Protein AF-A0A4Y8WPA9-F1 (afdb_monomer_lite)

Sequence (124 aa):
MTIAERREQRLRELQKQHSFSDEFLRKLRVDEDEKIENSNPSSELTASDKIAYDKLERFRQQYLKGQRIQERKAVYISENTRNRLGLVVRRLGEYETTLSSYIEQILLKHLERYERDIDEWRKL

Organism: NCBI:txid28114

Radius of gyration: 19.43 Å; chains: 1; bounding box: 47×37×54 Å

InterPro domains:
  IPR021823 Protein of unknown function DUF3408 [PF11888] (21-120)

Structure (mmCIF, N/CA/C/O backbone):
data_AF-A0A4Y8WPA9-F1
#
_entry.id   AF-A0A4Y8WPA9-F1
#
loop_
_atom_site.group_PDB
_atom_site.id
_atom_site.type_symbol
_atom_site.label_atom_id
_atom_site.label_alt_id
_atom_site.label_comp_id
_atom_site.label_asym_id
_atom_site.label_entity_id
_atom_site.label_seq_id
_atom_site.pdbx_PDB_ins_code
_atom_site.Cartn_x
_atom_site.Cartn_y
_atom_site.Cartn_z
_atom_site.occupancy
_atom_site.B_iso_or_equiv
_atom_site.auth_seq_id
_atom_site.auth_comp_id
_atom_site.auth_asym_id
_atom_site.auth_atom_id
_atom_site.pdbx_PDB_model_num
ATOM 1 N N . MET A 1 1 ? 22.049 13.713 -24.017 1.00 57.16 1 MET A N 1
ATOM 2 C CA . MET A 1 1 ? 22.038 13.591 -22.547 1.00 57.16 1 MET A CA 1
ATOM 3 C C . MET A 1 1 ? 23.317 12.901 -22.109 1.00 57.16 1 MET A C 1
ATOM 5 O O . MET A 1 1 ? 23.546 11.759 -22.502 1.00 57.16 1 MET A O 1
ATOM 9 N N . THR A 1 2 ? 24.183 13.618 -21.402 1.00 81.81 2 THR A N 1
ATOM 10 C CA . THR A 1 2 ? 25.522 13.158 -21.005 1.00 81.81 2 THR A CA 1
ATOM 11 C C . THR A 1 2 ? 25.469 12.266 -19.757 1.00 81.81 2 THR A C 1
ATOM 13 O O . THR A 1 2 ? 24.483 12.234 -19.018 1.00 81.81 2 THR A O 1
ATOM 16 N N . ILE A 1 3 ? 26.536 11.499 -19.510 1.00 75.44 3 ILE A N 1
ATOM 17 C CA . ILE A 1 3 ? 26.644 10.610 -18.336 1.00 75.44 3 ILE A CA 1
ATOM 18 C C . ILE A 1 3 ? 26.572 11.415 -17.022 1.00 75.44 3 ILE A C 1
ATOM 20 O O . ILE A 1 3 ? 25.995 10.943 -16.041 1.00 75.44 3 ILE A O 1
ATOM 24 N N . ALA A 1 4 ? 27.096 12.645 -17.017 1.00 77.81 4 ALA A N 1
ATOM 25 C CA . ALA A 1 4 ? 27.034 13.556 -15.876 1.00 77.81 4 ALA A CA 1
ATOM 26 C C . ALA A 1 4 ? 25.592 13.997 -15.561 1.00 77.81 4 ALA A C 1
ATOM 28 O O . ALA A 1 4 ? 25.157 13.889 -14.416 1.00 77.81 4 ALA A O 1
ATOM 29 N N . GLU A 1 5 ? 24.814 14.375 -16.581 1.00 82.62 5 GLU A N 1
ATOM 30 C CA . GLU A 1 5 ? 23.401 14.763 -16.431 1.00 82.62 5 GLU A CA 1
ATOM 31 C C . GLU A 1 5 ? 22.541 13.622 -15.857 1.00 82.62 5 GLU A C 1
ATOM 33 O O . GLU A 1 5 ? 21.713 13.844 -14.972 1.00 82.62 5 GLU A O 1
ATOM 38 N N . ARG A 1 6 ? 22.782 12.375 -16.295 1.00 81.44 6 ARG A N 1
ATOM 39 C CA . ARG A 1 6 ? 22.115 11.174 -15.748 1.00 81.44 6 ARG A CA 1
ATOM 40 C C . ARG A 1 6 ? 22.424 10.952 -14.266 1.00 81.44 6 ARG A C 1
ATOM 42 O O . ARG A 1 6 ? 21.546 10.546 -13.505 1.00 81.44 6 ARG A O 1
ATOM 49 N N . ARG A 1 7 ? 23.670 11.200 -13.849 1.00 77.62 7 ARG A N 1
ATOM 50 C CA . ARG A 1 7 ? 24.106 11.036 -12.454 1.00 77.62 7 ARG A CA 1
ATOM 51 C C . ARG A 1 7 ? 23.474 12.088 -11.544 1.00 77.62 7 ARG A C 1
ATOM 53 O O . ARG A 1 7 ? 23.020 11.739 -10.457 1.00 77.62 7 ARG A O 1
ATOM 60 N N . GLU A 1 8 ? 23.398 13.341 -11.988 1.00 83.38 8 GLU A N 1
ATOM 61 C CA . GLU A 1 8 ? 22.756 14.412 -11.219 1.00 83.38 8 GLU A CA 1
ATOM 62 C C . GLU A 1 8 ? 21.243 14.223 -11.080 1.00 83.38 8 GLU A C 1
ATOM 64 O O . GLU A 1 8 ? 20.710 14.403 -9.984 1.00 83.38 8 GLU A O 1
ATOM 69 N N . GLN A 1 9 ? 20.546 13.814 -12.146 1.00 80.31 9 GLN A N 1
ATOM 70 C CA . GLN A 1 9 ? 19.113 13.505 -12.065 1.00 80.31 9 GLN A CA 1
ATOM 71 C C . GLN A 1 9 ? 18.829 12.417 -11.027 1.00 80.31 9 GLN A C 1
ATOM 73 O O . GLN A 1 9 ? 17.965 12.601 -10.170 1.00 80.31 9 GLN A O 1
ATOM 78 N N . ARG A 1 10 ? 19.618 11.337 -11.033 1.00 80.88 10 ARG A N 1
ATOM 79 C CA . ARG A 1 10 ? 19.468 10.239 -10.071 1.00 80.88 10 ARG A CA 1
ATOM 80 C C . ARG A 1 10 ? 19.690 10.691 -8.625 1.00 80.88 10 ARG A C 1
ATOM 82 O O . ARG A 1 10 ? 18.964 10.262 -7.733 1.00 80.88 10 ARG A O 1
ATOM 89 N N . LEU A 1 11 ? 20.664 11.570 -8.379 1.00 78.00 11 LEU A N 1
ATOM 90 C CA . LEU A 1 11 ? 20.905 12.130 -7.044 1.00 78.00 11 LEU A CA 1
ATOM 91 C C . LEU A 1 11 ? 19.739 13.008 -6.578 1.00 78.00 11 LEU A C 1
ATOM 93 O O . LEU A 1 11 ? 19.292 12.869 -5.441 1.00 78.00 11 LEU A O 1
ATOM 97 N N . ARG A 1 12 ? 19.194 13.854 -7.461 1.00 79.69 12 ARG A N 1
ATOM 98 C CA . ARG A 1 12 ? 18.018 14.683 -7.151 1.00 79.69 12 ARG A CA 1
ATOM 99 C C . ARG A 1 12 ? 16.782 13.836 -6.854 1.00 79.69 12 ARG A C 1
ATOM 101 O O . ARG A 1 12 ? 16.031 14.168 -5.942 1.00 79.69 12 ARG A O 1
ATOM 108 N N . GLU A 1 13 ? 16.566 12.748 -7.587 1.00 77.69 13 GLU A N 1
ATOM 109 C CA . GLU A 1 13 ? 15.465 11.813 -7.326 1.00 77.69 13 GLU A CA 1
ATOM 110 C C . GLU A 1 13 ? 15.605 11.117 -5.972 1.00 77.69 13 GLU A C 1
ATOM 112 O O . GLU A 1 13 ? 14.643 11.087 -5.205 1.00 77.69 13 GLU A O 1
ATOM 117 N N . LEU A 1 14 ? 16.802 10.630 -5.633 1.00 72.81 14 LEU A N 1
ATOM 118 C CA . LEU A 1 14 ? 17.069 10.026 -4.325 1.00 72.81 14 LEU A CA 1
ATOM 119 C C . LEU A 1 14 ? 16.863 11.030 -3.184 1.00 72.81 14 LEU A C 1
ATOM 121 O O . LEU A 1 14 ? 16.248 10.699 -2.171 1.00 72.81 14 LEU A O 1
ATOM 125 N N . GLN A 1 15 ? 17.315 12.272 -3.365 1.00 70.69 15 GLN A N 1
ATOM 126 C CA . GLN A 1 15 ? 17.158 13.333 -2.372 1.00 70.69 15 GLN A CA 1
ATOM 127 C C . GLN A 1 15 ? 15.686 13.739 -2.201 1.00 70.69 15 GLN A C 1
ATOM 129 O O . GLN A 1 15 ? 15.226 13.922 -1.076 1.00 70.69 15 GLN A O 1
ATOM 134 N N . LYS A 1 16 ? 14.910 13.788 -3.294 1.00 72.31 16 LYS A N 1
ATOM 135 C CA . LYS A 1 16 ? 13.450 13.980 -3.247 1.00 72.31 16 LYS A CA 1
ATOM 136 C C . LYS A 1 16 ? 12.741 12.824 -2.545 1.00 72.31 16 LYS A C 1
ATOM 138 O O . LYS A 1 16 ? 11.848 13.070 -1.742 1.00 72.31 16 LYS A O 1
ATOM 143 N N . GLN A 1 17 ? 13.134 11.577 -2.805 1.00 64.12 17 GLN A N 1
ATOM 144 C CA . GLN A 1 17 ? 12.556 10.407 -2.136 1.00 64.12 17 GLN A CA 1
ATOM 145 C C . GLN A 1 17 ? 12.853 10.381 -0.631 1.00 64.12 17 GLN A C 1
ATOM 147 O O . GLN A 1 17 ? 11.982 9.987 0.148 1.00 64.12 17 GLN A O 1
ATOM 152 N N . HIS A 1 18 ? 14.052 10.807 -0.224 1.00 60.97 18 HIS A N 1
ATOM 153 C CA . HIS A 1 18 ? 14.407 10.978 1.186 1.00 60.97 18 HIS A CA 1
ATOM 154 C C . HIS A 1 18 ? 13.611 12.116 1.835 1.00 60.97 18 HIS A C 1
ATOM 156 O O . HIS A 1 18 ? 12.957 11.890 2.847 1.00 60.97 18 HIS A O 1
ATOM 162 N N . SER A 1 19 ? 13.567 13.296 1.206 1.00 62.03 19 SER A N 1
ATOM 163 C CA . SER A 1 19 ? 12.815 14.451 1.716 1.00 62.03 19 SER A CA 1
ATOM 164 C C . SER A 1 19 ? 11.315 14.176 1.833 1.00 62.03 19 SER A C 1
ATOM 166 O O . SER A 1 19 ? 10.696 14.592 2.807 1.00 62.03 19 SER A O 1
ATOM 168 N N . PHE A 1 20 ? 10.724 13.468 0.865 1.00 61.53 20 PHE A N 1
ATOM 169 C CA . PHE A 1 20 ? 9.317 13.072 0.924 1.00 61.53 20 PHE A CA 1
ATOM 170 C C . PHE A 1 20 ? 9.056 12.125 2.094 1.00 61.53 20 PHE A C 1
ATOM 172 O O . PHE A 1 20 ? 8.025 12.225 2.753 1.00 61.53 20 PHE A O 1
ATOM 179 N N . SER A 1 21 ? 9.992 11.208 2.356 1.00 60.09 21 SER A N 1
ATOM 180 C CA . SER A 1 21 ? 9.909 10.322 3.510 1.00 60.09 21 SER A CA 1
ATOM 181 C C . SER A 1 21 ? 9.952 11.128 4.799 1.00 60.09 21 SER A C 1
ATOM 183 O O . SER A 1 21 ? 9.003 11.047 5.559 1.00 60.09 21 SER A O 1
ATOM 185 N N . ASP A 1 22 ? 10.955 11.986 5.002 1.00 62.06 22 ASP A N 1
ATOM 186 C CA . ASP A 1 22 ? 11.100 12.779 6.231 1.00 62.06 22 ASP A CA 1
ATOM 187 C C . ASP A 1 22 ? 9.922 13.728 6.483 1.00 62.06 22 ASP A C 1
ATOM 189 O O . ASP A 1 22 ? 9.484 13.884 7.623 1.00 62.06 22 ASP A O 1
ATOM 193 N N . GLU A 1 23 ? 9.365 14.342 5.436 1.00 68.94 23 GLU A N 1
ATOM 194 C CA . GLU A 1 23 ? 8.154 15.158 5.562 1.00 68.94 23 GLU A CA 1
ATOM 195 C C . GLU A 1 23 ? 6.945 14.298 5.946 1.00 68.94 23 GLU A C 1
ATOM 197 O O . GLU A 1 23 ? 6.192 14.652 6.855 1.00 68.94 23 GLU A O 1
ATOM 202 N N . PHE A 1 24 ? 6.785 13.143 5.296 1.00 65.12 24 PHE A N 1
ATOM 203 C CA . PHE A 1 24 ? 5.756 12.169 5.639 1.00 65.12 24 PHE A CA 1
ATOM 204 C C . PHE A 1 24 ? 5.910 11.695 7.092 1.00 65.12 24 PHE A C 1
ATOM 206 O O . PHE A 1 24 ? 4.921 11.673 7.816 1.00 65.12 24 PHE A O 1
ATOM 213 N N . LEU A 1 25 ? 7.138 11.416 7.555 1.00 61.59 25 LEU A N 1
ATOM 214 C CA . LEU A 1 25 ? 7.461 11.052 8.941 1.00 61.59 25 LEU A CA 1
ATOM 215 C C . LEU A 1 25 ? 7.108 12.165 9.931 1.00 61.59 25 LEU A C 1
ATOM 217 O O . LEU A 1 25 ? 6.581 11.888 11.007 1.00 61.59 25 LEU A O 1
ATOM 221 N N . ARG A 1 26 ? 7.400 13.421 9.580 1.00 64.56 26 ARG A N 1
ATOM 222 C CA . ARG A 1 26 ? 7.105 14.586 10.422 1.00 64.56 26 ARG A CA 1
ATOM 223 C C . ARG A 1 26 ? 5.613 14.843 10.541 1.00 64.56 26 ARG A C 1
ATOM 225 O O . ARG A 1 26 ? 5.147 14.987 11.662 1.00 64.56 26 ARG A O 1
ATOM 232 N N . LYS A 1 27 ? 4.876 14.858 9.425 1.00 65.75 27 LYS A N 1
ATOM 233 C CA . LYS A 1 27 ? 3.407 15.006 9.432 1.00 65.75 27 LYS A CA 1
ATOM 234 C C . LYS A 1 27 ? 2.767 13.948 10.312 1.00 65.75 27 LYS A C 1
ATOM 236 O O . LYS A 1 27 ? 2.002 14.256 11.211 1.00 65.75 27 LYS A O 1
ATOM 241 N N . LEU A 1 28 ? 3.218 12.716 10.123 1.00 60.56 28 LEU A N 1
ATOM 242 C CA . LEU A 1 28 ? 2.831 11.604 10.958 1.00 60.56 28 LEU A CA 1
ATOM 243 C C . LEU A 1 28 ? 3.124 11.883 12.452 1.00 60.56 28 LEU A C 1
ATOM 245 O O . LEU A 1 28 ? 2.252 11.663 13.290 1.00 60.56 28 LEU A O 1
ATOM 249 N N . ARG A 1 29 ? 4.316 12.340 12.841 1.00 57.16 29 ARG A N 1
ATOM 250 C CA . ARG A 1 29 ? 4.634 12.614 14.258 1.00 57.16 29 ARG A CA 1
ATOM 251 C C . ARG A 1 29 ? 3.758 13.717 14.871 1.00 57.16 29 ARG A C 1
ATOM 253 O O . ARG A 1 29 ? 3.301 13.547 15.992 1.00 57.16 29 ARG A O 1
ATOM 260 N N . VAL A 1 30 ? 3.492 14.788 14.125 1.00 58.31 30 VAL A N 1
ATOM 261 C CA . VAL A 1 30 ? 2.641 15.904 14.578 1.00 58.31 30 VAL A CA 1
ATOM 262 C C . VAL A 1 30 ? 1.218 15.426 14.900 1.00 58.31 30 VAL A C 1
ATOM 264 O O . VAL A 1 30 ? 0.681 15.794 15.939 1.00 58.31 30 VAL A O 1
ATOM 267 N N . ASP A 1 31 ? 0.662 14.515 14.093 1.00 58.47 31 ASP A N 1
ATOM 268 C CA . ASP A 1 31 ? -0.667 13.935 14.344 1.00 58.47 31 ASP A CA 1
ATOM 269 C C . ASP A 1 31 ? -0.743 13.088 15.640 1.00 58.47 31 ASP A C 1
ATOM 271 O O . ASP A 1 31 ? -1.836 12.883 16.171 1.00 58.47 31 ASP A O 1
ATOM 275 N N . GLU A 1 32 ? 0.378 12.541 16.143 1.00 52.78 32 GLU A N 1
ATOM 276 C CA . GLU A 1 32 ? 0.419 11.809 17.427 1.00 52.78 32 GLU A CA 1
ATOM 277 C C . GLU A 1 32 ? 0.390 12.776 18.614 1.00 52.78 32 GLU A C 1
ATOM 279 O O . GLU A 1 32 ? -0.403 12.577 19.536 1.00 52.78 32 GLU A O 1
ATOM 284 N N . ASP A 1 33 ? 1.206 13.830 18.567 1.00 51.62 33 ASP A N 1
ATOM 285 C CA . ASP A 1 33 ? 1.304 14.814 19.647 1.00 51.62 33 ASP A CA 1
ATOM 286 C C . ASP A 1 33 ? -0.024 15.601 19.792 1.00 51.62 33 ASP A C 1
ATOM 288 O O . ASP A 1 33 ? -0.540 15.741 20.902 1.00 51.62 33 ASP A O 1
ATOM 292 N N . GLU A 1 34 ? -0.677 15.978 18.679 1.00 54.84 34 GLU A N 1
ATOM 293 C CA . GLU A 1 34 ? -1.992 16.651 18.700 1.00 54.84 34 GLU A 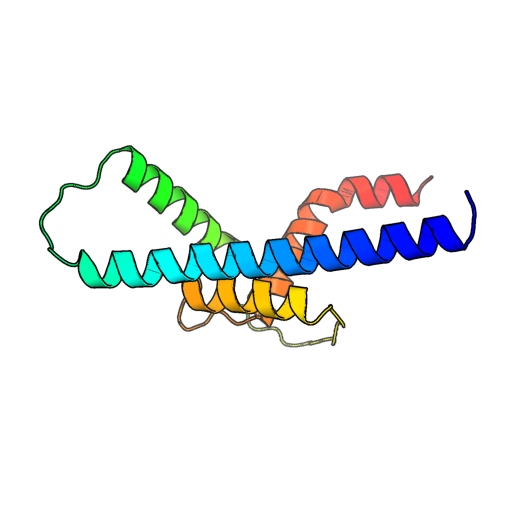CA 1
ATOM 294 C C . GLU A 1 34 ? -3.142 15.756 19.202 1.00 54.84 34 GLU A C 1
ATOM 296 O O . GLU A 1 34 ? -4.090 16.249 19.824 1.00 54.84 34 GLU A O 1
ATOM 301 N N . LYS A 1 35 ? -3.097 14.437 18.955 1.00 53.62 35 LYS A N 1
ATOM 302 C CA . LYS A 1 35 ? -4.127 13.500 19.446 1.00 53.62 35 LYS A CA 1
ATOM 303 C C . LYS A 1 35 ? -4.004 13.206 20.936 1.00 53.62 35 LYS A C 1
ATOM 305 O O . LYS A 1 35 ? -5.022 12.957 21.579 1.00 53.62 35 LYS A O 1
ATOM 310 N N . ILE A 1 36 ? -2.783 13.195 21.469 1.00 53.84 36 ILE A N 1
ATOM 311 C CA . ILE A 1 36 ? -2.537 12.961 22.896 1.00 53.84 36 ILE A CA 1
ATOM 312 C C . ILE A 1 36 ? -2.997 14.183 23.708 1.00 53.84 36 ILE A C 1
ATOM 314 O O . ILE A 1 36 ? -3.676 14.009 24.723 1.00 53.84 36 ILE A O 1
ATOM 318 N N . GLU A 1 37 ? -2.723 15.403 23.230 1.00 48.81 37 GLU A N 1
ATOM 319 C CA . GLU A 1 37 ? -3.112 16.645 23.918 1.00 48.81 37 GLU A CA 1
ATOM 320 C C . GLU A 1 37 ? -4.626 16.937 23.882 1.00 48.81 37 GLU A C 1
ATOM 322 O O . GLU A 1 37 ? -5.160 17.492 24.839 1.00 48.81 37 GLU A O 1
ATOM 327 N N . ASN A 1 38 ? -5.356 16.513 22.842 1.00 49.72 38 ASN A N 1
ATOM 328 C CA . ASN A 1 38 ? -6.789 16.816 22.676 1.00 49.72 38 ASN A CA 1
ATOM 329 C C . ASN A 1 38 ? -7.753 15.724 23.185 1.00 49.72 38 ASN A C 1
ATOM 331 O O . ASN A 1 38 ? -8.915 15.679 22.775 1.00 49.72 38 ASN A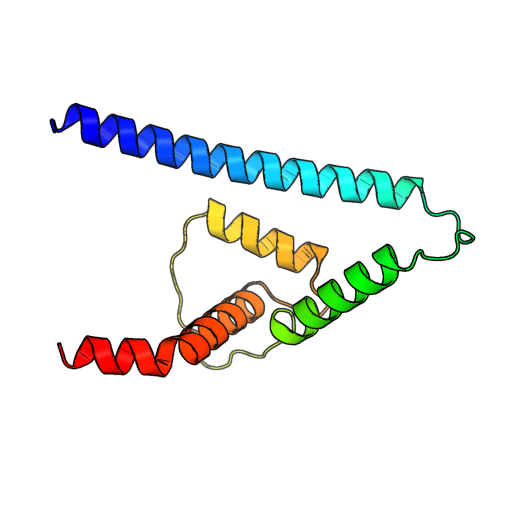 O 1
ATOM 335 N N . SER A 1 39 ? -7.314 14.840 24.084 1.00 44.66 39 SER A N 1
ATOM 336 C CA . SER A 1 39 ? -8.158 13.788 24.676 1.00 44.66 39 SER A CA 1
ATOM 337 C C . SER A 1 39 ? -9.161 14.325 25.720 1.00 44.66 39 SER A C 1
ATOM 339 O O . SER A 1 39 ? -9.175 13.915 26.876 1.00 44.66 39 SER A O 1
ATOM 341 N N . ASN A 1 40 ? -10.051 15.230 25.300 1.00 46.62 40 ASN A N 1
ATOM 342 C CA . ASN A 1 40 ? -11.258 15.624 26.034 1.00 46.62 40 ASN A CA 1
ATOM 343 C C . ASN A 1 40 ? -12.481 14.923 25.396 1.00 46.62 40 ASN A C 1
ATOM 345 O O . ASN A 1 40 ? -12.744 15.135 24.211 1.00 46.62 40 ASN A O 1
ATOM 349 N N . PRO A 1 41 ? -13.253 14.087 26.119 1.00 48.16 41 PRO A N 1
ATOM 350 C CA . PRO A 1 41 ? -14.200 13.147 25.510 1.00 48.16 41 PRO A CA 1
ATOM 351 C C . PRO A 1 41 ? -15.604 13.739 25.260 1.00 48.16 41 PRO A C 1
ATOM 353 O O . PRO A 1 41 ? -16.595 13.098 25.606 1.00 48.16 41 PRO A O 1
ATOM 356 N N . SER A 1 42 ? -15.721 14.937 24.665 1.00 47.78 42 SER A N 1
ATOM 357 C CA . SER A 1 42 ? -17.037 15.605 24.531 1.00 47.78 42 SER A CA 1
ATOM 358 C C . SER A 1 42 ? -17.299 16.408 23.245 1.00 47.78 42 SER A C 1
ATOM 360 O O . SER A 1 42 ? -18.244 17.195 23.227 1.00 47.78 42 SER A O 1
ATOM 362 N N . SER A 1 43 ? -16.532 16.252 22.162 1.00 58.00 43 SER A N 1
ATOM 363 C CA . SER A 1 43 ? -16.876 16.883 20.874 1.00 58.00 43 SER A CA 1
ATOM 364 C C . SER A 1 43 ? -17.633 15.915 19.956 1.00 58.00 43 SER A C 1
ATOM 366 O O . SER A 1 43 ? -17.154 14.835 19.614 1.00 58.00 43 SER A O 1
ATOM 368 N N . GLU A 1 44 ? -18.847 16.298 19.558 1.00 65.00 44 GLU A N 1
ATOM 369 C CA . GLU A 1 44 ? -19.639 15.580 18.558 1.00 65.00 44 GLU A CA 1
ATOM 370 C C . GLU A 1 44 ? -18.864 15.495 17.230 1.00 65.00 44 GLU A C 1
ATOM 372 O O . GLU A 1 44 ? -18.513 16.514 16.635 1.00 65.00 44 GLU A O 1
ATOM 377 N N . LEU A 1 45 ? -18.586 14.274 16.758 1.00 63.84 45 LEU A N 1
ATOM 378 C CA . LEU A 1 45 ? -17.889 14.029 15.488 1.00 63.84 45 LEU A CA 1
ATOM 379 C C . LEU A 1 45 ? -18.649 14.666 14.317 1.00 63.84 45 LEU A C 1
ATOM 381 O O . LEU A 1 45 ? -19.830 14.363 14.094 1.00 63.84 45 LEU A O 1
ATOM 385 N N . THR A 1 46 ? -17.959 15.480 13.517 1.00 75.88 46 THR A N 1
ATOM 386 C CA . THR A 1 46 ? -18.554 16.109 12.333 1.00 75.88 46 THR A CA 1
ATOM 387 C C . THR A 1 46 ? -18.849 15.068 11.243 1.00 75.88 46 THR A C 1
ATOM 389 O O . THR A 1 46 ? -18.319 13.953 11.242 1.00 75.88 46 THR A O 1
ATOM 392 N N . ALA A 1 47 ? -19.685 15.416 10.258 1.00 75.88 47 ALA A N 1
ATOM 393 C CA . ALA A 1 47 ? -19.945 14.538 9.110 1.00 75.88 47 ALA A CA 1
ATOM 394 C C . ALA A 1 47 ? -18.661 14.196 8.322 1.00 75.88 47 ALA A C 1
ATOM 396 O O . ALA A 1 47 ? -18.539 13.092 7.793 1.00 75.88 47 ALA A O 1
ATOM 397 N N . SER A 1 48 ? -17.688 15.114 8.288 1.00 74.50 48 SER A N 1
ATOM 398 C CA . SER A 1 48 ? -16.381 14.897 7.659 1.00 74.50 48 SER A CA 1
ATOM 399 C C . SER A 1 48 ? -15.552 13.857 8.415 1.00 74.50 48 SER A C 1
ATOM 401 O O . SER A 1 48 ? -14.982 12.958 7.795 1.00 74.50 48 SER A O 1
ATOM 403 N N . ASP A 1 49 ? -15.549 13.918 9.749 1.00 75.19 49 ASP A N 1
ATOM 404 C CA . ASP A 1 49 ? -14.803 12.974 10.591 1.00 75.19 49 ASP A CA 1
ATOM 405 C C . ASP A 1 49 ? -15.339 11.551 10.438 1.00 75.19 49 ASP A C 1
ATOM 407 O O . ASP A 1 49 ? -14.568 10.597 10.335 1.00 75.19 49 ASP A O 1
ATOM 411 N N . LYS A 1 50 ? -16.665 11.405 10.322 1.00 76.44 50 LYS A N 1
ATOM 412 C CA . LYS A 1 50 ? -17.311 10.110 10.055 1.00 76.44 50 LYS A CA 1
ATOM 413 C C . LYS A 1 50 ? -16.894 9.526 8.702 1.00 76.44 50 LYS A C 1
ATOM 415 O O . LYS A 1 50 ? -16.608 8.335 8.616 1.00 76.44 50 LYS A O 1
ATOM 420 N N . ILE A 1 51 ? -16.808 10.351 7.656 1.00 78.81 51 ILE A N 1
ATOM 421 C CA . ILE A 1 51 ? -16.340 9.918 6.327 1.00 78.81 51 ILE A CA 1
ATOM 422 C C . ILE A 1 51 ? -14.858 9.527 6.373 1.00 78.81 51 ILE A C 1
ATOM 424 O O . ILE A 1 51 ? -14.465 8.532 5.765 1.00 78.81 51 ILE A O 1
ATOM 428 N N . ALA A 1 52 ? -14.023 10.300 7.072 1.00 79.25 52 ALA A N 1
ATOM 429 C CA . ALA A 1 52 ? -12.606 9.984 7.237 1.00 79.25 52 ALA A CA 1
ATOM 430 C C . ALA A 1 52 ? -12.411 8.661 7.992 1.00 79.25 52 ALA A C 1
ATOM 432 O O . ALA A 1 52 ? -11.593 7.837 7.581 1.00 79.25 52 ALA A O 1
ATOM 433 N N . TYR A 1 53 ? -13.210 8.430 9.035 1.00 82.50 53 TYR A N 1
ATOM 434 C CA . TYR A 1 53 ? -13.224 7.178 9.780 1.00 82.50 53 TYR A CA 1
ATOM 435 C C . TYR A 1 53 ? -13.651 5.992 8.906 1.00 82.50 53 TYR A C 1
ATOM 437 O O . TYR A 1 53 ? -12.938 4.996 8.866 1.00 82.50 53 TYR A O 1
ATOM 445 N N . ASP A 1 54 ? -14.738 6.107 8.132 1.00 83.69 54 ASP A N 1
ATOM 446 C CA . ASP A 1 54 ? -15.180 5.036 7.221 1.00 83.69 54 ASP A CA 1
ATOM 447 C C . ASP A 1 54 ? -14.117 4.712 6.157 1.00 83.69 54 ASP A C 1
ATOM 449 O O . ASP A 1 54 ? -13.840 3.551 5.858 1.00 83.69 54 ASP A O 1
ATOM 453 N N . LYS A 1 55 ? -13.447 5.735 5.613 1.00 86.44 55 LYS A N 1
ATOM 454 C CA . LYS A 1 55 ? -12.327 5.538 4.679 1.00 86.44 55 LYS A CA 1
ATOM 455 C C . LYS A 1 55 ? -11.156 4.810 5.333 1.00 86.44 55 LYS A C 1
ATOM 457 O O . LYS A 1 55 ? -10.585 3.911 4.713 1.00 86.44 55 LYS A O 1
ATOM 462 N N . LEU A 1 56 ? -10.794 5.196 6.556 1.00 85.88 56 LEU A N 1
ATOM 463 C CA . LEU A 1 56 ? -9.740 4.530 7.316 1.00 85.88 56 LEU A CA 1
ATOM 464 C C . LEU A 1 56 ? -10.103 3.069 7.591 1.00 85.88 56 LEU A C 1
ATOM 466 O O . LEU A 1 56 ? -9.266 2.186 7.426 1.00 85.88 56 LEU A O 1
ATOM 470 N N . GLU A 1 57 ? -11.348 2.815 7.969 1.00 87.88 57 GLU A N 1
ATOM 471 C CA . GLU A 1 57 ? -11.831 1.481 8.290 1.00 87.88 57 GLU A CA 1
ATOM 472 C C . GLU A 1 57 ? -11.808 0.568 7.059 1.00 87.88 57 GLU A C 1
ATOM 474 O O . GLU A 1 57 ? -11.245 -0.525 7.099 1.00 87.88 57 GLU A O 1
ATOM 479 N N . ARG A 1 58 ? -12.277 1.053 5.903 1.00 90.12 58 ARG A N 1
ATOM 480 C CA . ARG A 1 58 ? -12.138 0.331 4.625 1.00 90.12 58 ARG A CA 1
ATOM 481 C C . ARG A 1 58 ? -10.679 0.046 4.281 1.00 90.12 58 ARG A C 1
ATOM 483 O O . ARG A 1 58 ? -10.358 -1.054 3.834 1.00 90.12 58 ARG A O 1
ATOM 490 N N . PHE A 1 59 ? -9.790 1.016 4.498 1.00 91.38 59 PHE A N 1
ATOM 491 C CA . PHE A 1 59 ? -8.359 0.833 4.267 1.00 91.38 59 PHE A CA 1
ATOM 492 C C . PHE A 1 59 ? -7.783 -0.269 5.164 1.00 91.38 59 PHE A C 1
ATOM 494 O O . PHE A 1 59 ? -7.080 -1.155 4.674 1.00 91.38 59 PHE A O 1
ATOM 501 N N . ARG A 1 60 ? -8.119 -0.261 6.459 1.00 90.19 60 ARG A N 1
ATOM 502 C CA . ARG A 1 60 ? -7.704 -1.300 7.409 1.00 90.19 60 ARG A CA 1
ATOM 503 C C . ARG A 1 60 ? -8.205 -2.671 6.994 1.00 90.19 60 ARG A C 1
ATOM 505 O O . ARG A 1 60 ? -7.418 -3.606 6.886 1.00 90.19 60 ARG A O 1
ATOM 512 N N . GLN A 1 61 ? -9.489 -2.771 6.673 1.00 90.56 61 GLN A N 1
ATOM 513 C CA . GLN A 1 61 ? -10.100 -4.026 6.255 1.00 90.56 61 GLN A CA 1
ATOM 514 C C . GLN A 1 61 ? -9.506 -4.573 4.958 1.00 90.56 61 GLN A C 1
ATOM 516 O O . GLN A 1 61 ? -9.460 -5.790 4.779 1.00 90.56 61 GLN A O 1
ATOM 521 N N . GLN A 1 62 ? -9.082 -3.694 4.050 1.00 92.00 62 GLN A N 1
ATOM 522 C CA . GLN A 1 62 ? -8.534 -4.104 2.768 1.00 92.00 62 GLN A CA 1
ATOM 523 C C . GLN A 1 62 ? -7.054 -4.465 2.842 1.00 92.00 62 GLN A C 1
ATOM 525 O O . GLN A 1 62 ? -6.663 -5.398 2.152 1.00 92.00 62 GLN A O 1
ATOM 530 N N . TYR A 1 63 ? -6.243 -3.740 3.619 1.00 93.00 63 TYR A N 1
ATOM 531 C CA . TYR A 1 63 ? -4.782 -3.868 3.575 1.00 93.00 63 TYR A CA 1
ATOM 532 C C . TYR A 1 63 ? -4.136 -4.324 4.883 1.00 93.00 63 TYR A C 1
ATOM 534 O O . TYR A 1 63 ? -3.059 -4.912 4.857 1.00 93.00 63 TYR A O 1
ATOM 542 N N . LEU A 1 64 ? -4.764 -4.067 6.027 1.00 90.69 64 LEU A N 1
ATOM 543 C CA . LEU A 1 64 ? -4.177 -4.275 7.354 1.00 90.69 64 LEU A CA 1
ATOM 544 C C . LEU A 1 64 ? -4.856 -5.421 8.109 1.00 90.69 64 LEU A C 1
ATOM 546 O O . LEU A 1 64 ? -4.885 -5.438 9.332 1.00 90.69 64 LEU A O 1
ATOM 550 N N . LYS A 1 65 ? -5.392 -6.413 7.396 1.00 86.69 65 LYS A N 1
ATOM 551 C CA . LYS A 1 65 ? -5.811 -7.663 8.032 1.00 86.69 65 LYS A CA 1
ATOM 552 C C . LYS A 1 65 ? -4.587 -8.532 8.309 1.00 86.69 65 LYS A C 1
ATOM 554 O O . LYS A 1 65 ? -3.719 -8.703 7.450 1.00 86.69 65 LYS A O 1
ATOM 559 N N . GLY A 1 66 ? -4.509 -9.081 9.519 1.00 80.31 66 GLY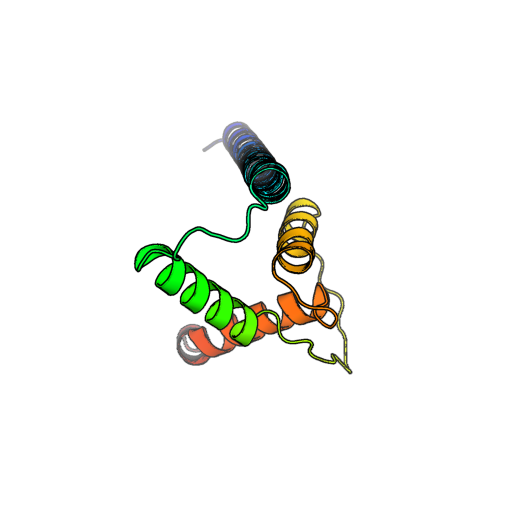 A N 1
ATOM 560 C CA . GLY A 1 66 ? -3.474 -10.039 9.890 1.00 80.31 66 GLY A CA 1
ATOM 561 C C . GLY A 1 66 ? -3.590 -11.305 9.044 1.00 80.31 66 GLY A C 1
ATOM 562 O O . GLY A 1 66 ? -4.465 -12.134 9.271 1.00 80.31 66 GLY A O 1
ATOM 563 N N . GLN A 1 67 ? -2.716 -11.463 8.049 1.00 82.06 67 GLN A N 1
ATOM 564 C CA . GLN A 1 67 ? -2.667 -12.659 7.208 1.00 82.06 67 GLN A CA 1
ATOM 565 C C . GLN A 1 67 ? -1.473 -13.532 7.588 1.00 82.06 67 GLN A C 1
ATOM 567 O O . GLN A 1 67 ? -0.322 -13.084 7.623 1.00 82.06 67 GLN A O 1
ATOM 572 N N . ARG A 1 68 ? -1.738 -14.819 7.827 1.00 85.81 68 ARG A N 1
ATOM 573 C CA . ARG A 1 68 ? -0.689 -15.818 8.042 1.00 85.81 68 ARG A CA 1
ATOM 574 C C . ARG A 1 68 ? -0.102 -16.254 6.702 1.00 85.81 68 ARG A C 1
ATOM 576 O O . ARG A 1 68 ? -0.725 -16.999 5.956 1.00 85.81 68 ARG A O 1
ATOM 583 N N . ILE A 1 69 ? 1.123 -15.815 6.429 1.00 87.50 69 ILE A N 1
ATOM 584 C CA . ILE A 1 69 ? 1.900 -16.252 5.263 1.00 87.50 69 ILE A CA 1
ATOM 585 C C . ILE A 1 69 ? 2.666 -17.524 5.645 1.00 87.50 69 ILE A C 1
ATOM 587 O O . ILE A 1 69 ? 3.554 -17.457 6.504 1.00 87.50 69 ILE A O 1
ATOM 591 N N . GLN A 1 70 ? 2.301 -18.658 5.040 1.00 86.81 70 GLN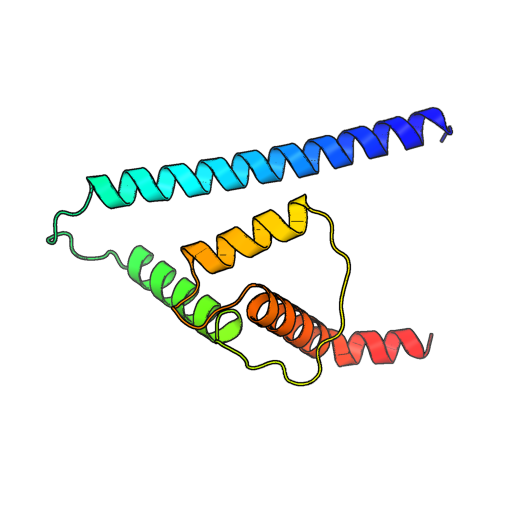 A N 1
ATOM 592 C CA . GLN A 1 70 ? 2.924 -19.965 5.288 1.00 86.81 70 GLN A CA 1
ATOM 593 C C . GLN A 1 70 ? 4.209 -20.127 4.462 1.00 86.81 70 GLN A C 1
ATOM 595 O O . GLN A 1 70 ? 5.293 -20.265 5.025 1.00 86.81 70 GLN A O 1
ATOM 600 N N . GLU A 1 71 ? 4.110 -20.009 3.135 1.00 90.94 71 GLU A N 1
ATOM 601 C CA . GLU A 1 71 ? 5.237 -20.149 2.205 1.00 90.94 71 GLU A CA 1
ATOM 602 C C . GLU A 1 71 ? 5.856 -18.787 1.875 1.00 90.94 71 GLU A C 1
ATOM 604 O O . GLU A 1 71 ? 5.463 -18.095 0.938 1.00 90.94 71 GLU A O 1
ATOM 609 N N . ARG A 1 72 ? 6.824 -18.360 2.687 1.00 90.75 72 ARG A N 1
ATOM 610 C CA . ARG A 1 72 ? 7.425 -17.026 2.564 1.00 90.75 72 ARG A CA 1
ATOM 611 C C . ARG A 1 72 ? 8.589 -17.024 1.578 1.00 90.75 72 ARG A C 1
ATOM 613 O O . ARG A 1 72 ? 9.483 -17.862 1.666 1.00 90.75 72 ARG A O 1
ATOM 620 N N . LYS A 1 73 ? 8.634 -16.010 0.711 1.00 93.19 73 LYS A N 1
ATOM 621 C CA . LYS A 1 73 ? 9.810 -15.670 -0.104 1.00 93.19 73 LYS A CA 1
ATOM 622 C C . LYS A 1 73 ? 10.343 -14.298 0.299 1.00 93.19 73 LYS A C 1
ATOM 624 O O . LYS A 1 73 ? 9.569 -13.388 0.588 1.00 93.19 73 LYS A O 1
ATOM 629 N N . ALA A 1 74 ? 11.666 -14.149 0.342 1.00 92.06 74 ALA A N 1
ATOM 630 C CA . ALA A 1 74 ? 12.294 -12.866 0.639 1.00 92.06 74 ALA A CA 1
ATOM 631 C C . ALA A 1 74 ? 12.278 -11.965 -0.603 1.00 92.06 74 ALA A C 1
ATOM 633 O O . ALA A 1 74 ? 12.661 -12.393 -1.690 1.00 92.06 74 ALA A O 1
ATOM 634 N N . VAL A 1 75 ? 11.868 -10.709 -0.423 1.00 93.19 75 VAL A N 1
ATOM 635 C CA . VAL A 1 75 ? 11.926 -9.665 -1.451 1.00 93.19 75 VAL A CA 1
ATOM 636 C C . VAL A 1 75 ? 12.745 -8.506 -0.904 1.00 93.19 75 VAL A C 1
ATOM 638 O O . VAL A 1 75 ? 12.505 -8.034 0.209 1.00 93.19 75 VAL A O 1
ATOM 641 N N . TYR A 1 76 ? 13.719 -8.048 -1.684 1.00 95.25 76 TYR A N 1
ATOM 642 C CA . TYR A 1 76 ? 14.520 -6.885 -1.328 1.00 95.25 76 TYR A CA 1
ATOM 643 C C . TYR A 1 76 ? 13.802 -5.607 -1.749 1.00 95.25 76 TYR A C 1
ATOM 645 O O . TYR A 1 76 ? 13.393 -5.450 -2.897 1.00 95.25 76 TYR A O 1
ATOM 653 N N . ILE A 1 77 ? 13.687 -4.677 -0.810 1.00 94.50 77 ILE A N 1
ATOM 654 C CA . ILE A 1 77 ? 13.179 -3.324 -1.030 1.00 94.50 77 ILE A CA 1
ATOM 655 C C . ILE A 1 77 ? 14.168 -2.330 -0.431 1.00 94.50 77 ILE A C 1
ATOM 657 O O . ILE A 1 77 ? 14.991 -2.695 0.410 1.00 94.50 77 ILE A O 1
ATOM 661 N N . SER A 1 78 ? 14.095 -1.068 -0.851 1.00 92.88 78 SER A N 1
ATOM 662 C CA . SER A 1 78 ? 14.927 -0.035 -0.239 1.00 92.88 78 SER A CA 1
ATOM 663 C C . SER A 1 78 ? 14.549 0.177 1.227 1.00 92.88 78 SER A C 1
ATOM 665 O O . SER A 1 78 ? 13.379 0.075 1.605 1.00 92.88 78 SER A O 1
ATOM 667 N N . GLU A 1 79 ? 15.540 0.542 2.036 1.00 89.69 79 GLU A N 1
ATOM 668 C CA . GLU A 1 79 ? 15.356 0.842 3.459 1.00 89.69 79 GLU A CA 1
ATOM 669 C C . GLU A 1 79 ? 14.293 1.929 3.676 1.00 89.69 79 GLU A C 1
ATOM 671 O O . GLU A 1 79 ? 13.394 1.791 4.502 1.00 89.69 79 GLU A O 1
ATOM 676 N N . ASN A 1 80 ? 14.311 2.969 2.837 1.00 87.62 80 ASN A N 1
ATOM 677 C CA . ASN A 1 80 ? 13.300 4.024 2.854 1.00 87.6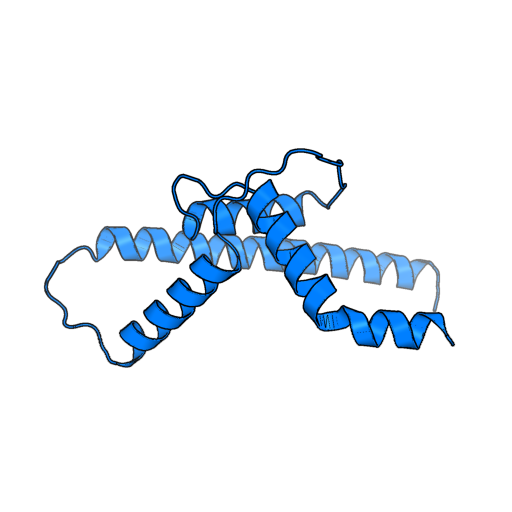2 80 ASN A CA 1
ATOM 678 C C . ASN A 1 80 ? 11.872 3.477 2.655 1.00 87.62 80 ASN A C 1
ATOM 680 O O . ASN A 1 80 ? 10.941 3.870 3.355 1.00 87.62 80 ASN A O 1
ATOM 684 N N . THR A 1 81 ? 11.693 2.542 1.718 1.00 92.00 81 THR A N 1
ATOM 685 C CA . THR A 1 81 ? 10.387 1.913 1.465 1.00 92.00 81 THR A CA 1
ATOM 686 C C . THR A 1 81 ? 9.961 1.059 2.653 1.00 92.00 81 THR A C 1
ATOM 688 O O . THR A 1 81 ? 8.827 1.179 3.115 1.00 92.00 81 THR A O 1
ATOM 691 N N . ARG A 1 82 ? 10.880 0.247 3.193 1.00 92.69 82 ARG A N 1
ATOM 692 C CA . ARG A 1 82 ? 10.638 -0.589 4.375 1.00 92.69 82 ARG A CA 1
ATOM 693 C C . ARG A 1 82 ? 10.167 0.248 5.565 1.00 92.69 82 ARG A C 1
ATOM 695 O O . ARG A 1 82 ? 9.161 -0.096 6.182 1.00 92.69 82 ARG A O 1
ATOM 702 N N . ASN A 1 83 ? 10.843 1.362 5.842 1.00 89.75 83 ASN A N 1
ATOM 703 C CA . ASN A 1 83 ? 10.525 2.238 6.969 1.00 89.75 83 ASN A CA 1
ATOM 704 C C . ASN A 1 83 ? 9.159 2.906 6.810 1.00 89.75 83 ASN A C 1
ATOM 706 O O . ASN A 1 83 ? 8.350 2.887 7.739 1.00 89.75 83 ASN A O 1
ATOM 710 N N . ARG A 1 84 ? 8.842 3.404 5.610 1.00 87.50 84 ARG A N 1
ATOM 711 C CA . ARG A 1 84 ? 7.522 3.981 5.314 1.00 87.50 84 ARG A CA 1
ATOM 712 C C . ARG A 1 84 ? 6.394 2.967 5.493 1.00 87.50 84 ARG A C 1
ATOM 714 O O . ARG A 1 84 ? 5.378 3.291 6.100 1.00 87.50 84 ARG A O 1
ATOM 721 N N . LEU A 1 85 ? 6.576 1.741 5.009 1.00 92.62 85 LEU A N 1
ATOM 722 C CA . LEU A 1 85 ? 5.592 0.670 5.178 1.00 92.62 85 LEU A CA 1
ATOM 723 C C . LEU A 1 85 ? 5.436 0.266 6.653 1.00 92.62 85 LEU A C 1
ATOM 725 O O . LEU A 1 85 ? 4.314 0.084 7.123 1.00 92.62 85 LEU A O 1
ATOM 729 N N . GLY A 1 86 ? 6.543 0.183 7.398 1.00 90.88 86 GLY A N 1
ATOM 730 C CA . GLY A 1 86 ? 6.532 -0.132 8.829 1.00 90.88 86 GLY A CA 1
ATOM 731 C C . GLY A 1 86 ? 5.728 0.871 9.656 1.00 90.88 86 GLY A C 1
ATOM 732 O O . GLY A 1 86 ? 5.019 0.484 10.583 1.00 90.88 86 GLY A O 1
ATOM 733 N N . LEU A 1 87 ? 5.768 2.150 9.289 1.00 88.75 87 LEU A N 1
ATOM 734 C CA . LEU A 1 87 ? 5.002 3.191 9.976 1.00 88.75 87 LEU A CA 1
ATOM 735 C C . LEU A 1 87 ? 3.511 3.104 9.723 1.00 88.75 87 LEU A C 1
ATOM 737 O O . LEU A 1 87 ? 2.735 3.332 10.647 1.00 88.75 87 LEU A O 1
ATOM 741 N N . VAL A 1 88 ? 3.109 2.752 8.501 1.00 89.88 88 VAL A N 1
ATOM 742 C CA . VAL A 1 88 ? 1.695 2.515 8.202 1.00 89.88 88 VAL A CA 1
ATOM 743 C C . VAL A 1 88 ? 1.162 1.403 9.100 1.00 89.88 88 VAL A C 1
ATOM 745 O O . VAL A 1 88 ? 0.144 1.595 9.759 1.00 89.88 88 VAL A O 1
ATOM 748 N N . VAL A 1 89 ? 1.887 0.286 9.205 1.00 90.69 89 VAL A N 1
ATOM 749 C CA . VAL A 1 89 ? 1.496 -0.828 10.079 1.00 90.69 89 VAL A CA 1
ATOM 750 C C . VAL A 1 89 ? 1.467 -0.412 11.548 1.00 90.69 89 VAL A C 1
ATOM 752 O O . VAL A 1 89 ? 0.489 -0.693 12.226 1.00 90.69 89 VAL A O 1
ATOM 755 N N . ARG A 1 90 ? 2.478 0.311 12.040 1.00 87.62 90 ARG A N 1
ATOM 756 C CA . ARG A 1 90 ? 2.531 0.742 13.448 1.00 87.62 90 ARG A CA 1
ATOM 757 C C . ARG A 1 90 ? 1.387 1.685 13.838 1.00 87.62 90 ARG A C 1
ATOM 759 O O . ARG A 1 90 ? 0.985 1.693 14.994 1.00 87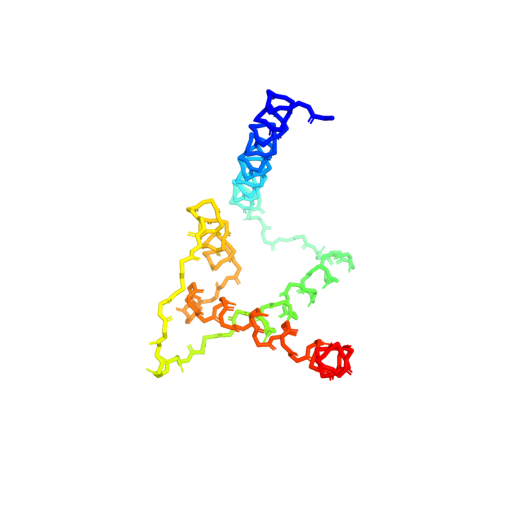.62 90 ARG A O 1
ATOM 766 N N . ARG A 1 91 ? 0.911 2.509 12.904 1.00 84.56 91 ARG A N 1
ATOM 767 C CA . ARG A 1 91 ? -0.052 3.587 13.188 1.00 84.56 91 ARG A CA 1
ATOM 768 C C . ARG A 1 91 ? -1.484 3.215 12.875 1.00 84.56 91 ARG A C 1
ATOM 770 O O . ARG A 1 91 ? -2.403 3.635 13.571 1.00 84.56 91 ARG A O 1
ATOM 777 N N . LEU A 1 92 ? -1.672 2.493 11.780 1.00 87.25 92 LEU A N 1
ATOM 778 C CA . LEU A 1 92 ? -2.991 2.151 11.274 1.00 87.25 92 LEU A CA 1
ATOM 779 C C . LEU A 1 92 ? -3.317 0.675 11.490 1.00 87.25 92 LEU A C 1
ATOM 781 O O . LEU A 1 92 ? -4.497 0.342 11.458 1.00 87.25 92 LEU A O 1
ATOM 785 N N . GLY A 1 93 ? -2.314 -0.187 11.674 1.00 81.62 93 GLY A N 1
ATOM 786 C CA . GLY A 1 93 ? -2.504 -1.620 11.883 1.00 81.62 93 GLY A CA 1
ATOM 787 C C . GLY A 1 93 ? -3.028 -1.954 13.276 1.00 81.62 93 GLY A C 1
ATOM 788 O O . GLY A 1 93 ? -2.866 -1.192 14.227 1.00 81.62 93 GLY A O 1
ATOM 789 N N . GLU A 1 94 ? -3.662 -3.117 13.375 1.00 78.12 94 GLU A N 1
ATOM 790 C CA . GLU A 1 94 ? -4.105 -3.712 14.638 1.00 78.12 94 GLU A CA 1
ATOM 791 C C . GLU A 1 94 ? -3.085 -4.746 15.142 1.00 78.12 94 GLU A C 1
ATOM 793 O O . GLU A 1 94 ? -2.068 -4.993 14.491 1.00 78.12 94 GLU A O 1
ATOM 798 N N . TYR A 1 95 ? -3.361 -5.378 16.291 1.00 69.19 95 TYR A N 1
ATOM 799 C CA . TYR A 1 95 ? -2.436 -6.278 17.001 1.00 69.19 95 TYR A CA 1
ATOM 800 C C . TYR A 1 95 ? -1.856 -7.410 16.125 1.00 69.19 95 TYR A C 1
ATOM 802 O O . TYR A 1 95 ? -0.745 -7.875 16.366 1.00 69.19 95 TYR A O 1
ATOM 810 N N . GLU A 1 96 ? -2.570 -7.830 15.077 1.00 78.94 96 GLU A N 1
ATOM 811 C CA . GLU A 1 96 ? -2.156 -8.929 14.193 1.00 78.94 96 GLU A CA 1
ATOM 812 C C . GLU A 1 96 ? -1.566 -8.477 12.849 1.00 78.94 96 GLU A C 1
ATOM 814 O O . GLU A 1 96 ? -1.167 -9.307 12.027 1.00 78.94 96 GLU A O 1
ATOM 819 N N . THR A 1 97 ? -1.496 -7.168 12.590 1.00 87.50 97 THR A N 1
ATOM 820 C CA . THR A 1 97 ? -0.947 -6.676 11.325 1.00 87.50 97 THR A CA 1
ATOM 821 C C . THR A 1 97 ? 0.570 -6.685 11.374 1.00 87.50 97 THR A C 1
ATOM 823 O O . THR A 1 97 ? 1.195 -6.000 12.179 1.00 87.50 97 THR A O 1
ATOM 826 N N . THR A 1 98 ? 1.188 -7.416 10.455 1.00 92.19 98 THR A N 1
ATOM 827 C CA . THR A 1 98 ? 2.641 -7.409 10.284 1.00 92.19 98 THR A CA 1
ATOM 828 C C . THR A 1 98 ? 3.024 -6.622 9.038 1.00 92.19 98 THR A C 1
ATOM 830 O O . THR A 1 98 ? 2.240 -6.485 8.099 1.00 92.19 98 THR A O 1
ATOM 833 N N . LEU A 1 99 ? 4.271 -6.146 8.988 1.00 92.94 99 LEU A N 1
ATOM 834 C CA . LEU A 1 99 ? 4.824 -5.548 7.771 1.00 92.94 99 LEU A CA 1
ATOM 835 C C . LEU A 1 99 ? 4.694 -6.499 6.574 1.00 92.94 99 LEU A C 1
ATOM 837 O O . LEU A 1 99 ? 4.306 -6.080 5.489 1.00 92.94 99 LEU A O 1
ATOM 841 N N . SER A 1 100 ? 4.974 -7.785 6.791 1.00 92.44 100 SER A N 1
ATOM 842 C CA . SER A 1 100 ? 4.857 -8.807 5.755 1.00 92.44 100 SER A CA 1
ATOM 843 C C . SER A 1 100 ? 3.416 -8.995 5.286 1.00 92.44 100 SER A C 1
ATOM 845 O O . SER A 1 100 ? 3.198 -9.024 4.083 1.00 92.44 100 SER A O 1
ATOM 847 N N . SER A 1 101 ? 2.437 -9.075 6.195 1.00 92.50 101 SER A N 1
ATOM 848 C CA . SER A 1 101 ? 1.027 -9.234 5.805 1.00 92.50 101 SER A CA 1
ATOM 849 C C . SER A 1 101 ? 0.490 -8.005 5.072 1.00 92.50 101 SER A C 1
ATOM 851 O O . SER A 1 101 ? -0.239 -8.153 4.099 1.00 92.50 101 SER A O 1
ATOM 853 N N . TYR A 1 102 ? 0.898 -6.799 5.480 1.00 94.06 102 TYR A N 1
ATOM 854 C CA . TYR A 1 102 ? 0.533 -5.567 4.779 1.00 94.06 102 TYR A CA 1
ATOM 855 C C . TYR A 1 102 ? 1.112 -5.517 3.358 1.00 94.06 102 TYR A C 1
ATOM 857 O O . TYR A 1 102 ? 0.397 -5.216 2.403 1.00 94.06 102 TYR A O 1
ATOM 865 N N . ILE A 1 103 ? 2.398 -5.854 3.205 1.00 94.81 103 ILE A N 1
ATOM 866 C CA . ILE A 1 103 ? 3.054 -5.917 1.891 1.00 94.81 103 ILE A CA 1
ATOM 867 C C . ILE A 1 103 ? 2.374 -6.953 1.000 1.00 94.81 103 ILE A C 1
ATOM 869 O O . ILE A 1 103 ? 2.048 -6.643 -0.143 1.00 94.81 103 ILE A O 1
ATOM 873 N N . GLU A 1 104 ? 2.127 -8.150 1.527 1.00 93.69 104 GLU A N 1
ATOM 874 C CA . GLU A 1 104 ? 1.442 -9.220 0.803 1.00 93.69 104 GLU A CA 1
ATOM 875 C C . GLU A 1 104 ? 0.088 -8.739 0.277 1.00 93.69 104 GLU A C 1
ATOM 877 O O . GLU A 1 104 ? -0.214 -8.873 -0.906 1.00 93.69 104 GLU A O 1
ATOM 882 N N . GLN A 1 105 ? -0.701 -8.084 1.128 1.00 94.69 105 GLN A N 1
ATOM 883 C CA . GLN A 1 105 ? -2.031 -7.630 0.758 1.00 94.69 105 GLN A CA 1
ATOM 884 C C . GLN A 1 105 ? -2.014 -6.524 -0.310 1.00 94.69 105 GLN A C 1
ATOM 886 O O . GLN A 1 105 ? -2.875 -6.525 -1.195 1.00 94.69 105 GLN A O 1
ATOM 891 N N . ILE A 1 106 ? -1.031 -5.613 -0.270 1.00 95.00 106 ILE A N 1
ATOM 892 C CA . ILE A 1 106 ? -0.802 -4.633 -1.345 1.00 95.00 106 ILE A CA 1
ATOM 893 C C . ILE A 1 106 ? -0.492 -5.349 -2.659 1.00 95.00 106 ILE A C 1
ATOM 895 O O . ILE A 1 106 ? -1.089 -5.023 -3.684 1.00 95.00 106 ILE A O 1
ATOM 899 N N . LEU A 1 107 ? 0.439 -6.306 -2.636 1.00 95.12 107 LEU A N 1
ATOM 900 C CA . LEU A 1 107 ? 0.870 -7.019 -3.836 1.00 95.12 107 LEU A CA 1
ATOM 901 C C . LEU A 1 107 ? -0.277 -7.831 -4.442 1.00 95.12 107 LEU A C 1
ATOM 903 O O . LEU A 1 107 ? -0.503 -7.739 -5.645 1.00 95.12 107 LEU A O 1
ATOM 907 N N . LEU A 1 108 ? -1.062 -8.533 -3.623 1.00 94.06 108 LEU A N 1
ATOM 908 C CA . LEU A 1 108 ? -2.246 -9.262 -4.081 1.00 94.06 108 LEU A CA 1
ATOM 909 C C . LEU A 1 108 ? -3.263 -8.335 -4.751 1.00 94.06 108 LEU A C 1
ATOM 911 O O . LEU A 1 108 ? -3.735 -8.636 -5.843 1.00 94.06 108 LEU A O 1
ATOM 915 N N . LYS A 1 109 ? -3.563 -7.177 -4.148 1.00 95.06 109 LYS A N 1
ATOM 916 C CA . LYS A 1 109 ? -4.490 -6.203 -4.749 1.00 95.06 109 LYS A CA 1
ATOM 917 C C . LYS A 1 109 ? -3.946 -5.566 -6.017 1.00 95.06 109 LYS A C 1
ATOM 919 O O . LYS A 1 109 ? -4.719 -5.273 -6.924 1.00 95.06 109 LYS A O 1
ATOM 924 N N . HIS A 1 110 ? -2.638 -5.361 -6.094 1.00 96.25 110 HIS A N 1
ATOM 925 C CA . HIS A 1 110 ? -2.001 -4.895 -7.314 1.00 96.25 110 HIS A CA 1
ATOM 926 C C . HIS A 1 110 ? -2.143 -5.930 -8.438 1.00 96.25 110 HIS A C 1
ATOM 928 O O . HIS A 1 110 ? -2.570 -5.575 -9.532 1.00 96.25 110 HIS A O 1
ATOM 934 N N . LEU A 1 111 ? -1.866 -7.204 -8.154 1.00 96.44 111 LEU A N 1
ATOM 935 C CA . LEU A 1 111 ? -2.016 -8.287 -9.126 1.00 96.44 111 LEU A CA 1
ATOM 936 C C . LEU A 1 111 ? -3.474 -8.465 -9.562 1.00 96.44 111 LEU A C 1
ATOM 938 O O . LEU A 1 111 ? -3.739 -8.475 -10.755 1.00 96.44 111 LEU A O 1
ATOM 942 N N . GLU A 1 112 ? -4.425 -8.500 -8.625 1.00 95.88 112 GLU A N 1
ATOM 943 C CA . GLU A 1 112 ? -5.866 -8.584 -8.922 1.00 95.88 112 GLU A CA 1
ATOM 944 C C . GLU A 1 112 ? -6.334 -7.416 -9.806 1.00 95.88 112 GLU A C 1
ATOM 946 O O . GLU A 1 112 ? -7.139 -7.586 -10.720 1.00 95.88 112 GLU A O 1
ATOM 951 N N . ARG A 1 113 ? -5.815 -6.207 -9.558 1.00 96.69 113 ARG A N 1
ATOM 952 C CA . ARG A 1 113 ? -6.182 -5.016 -10.329 1.00 96.69 113 ARG A CA 1
ATOM 953 C C . ARG A 1 113 ? -5.713 -5.091 -11.782 1.00 96.69 113 ARG A C 1
ATOM 955 O O . ARG A 1 113 ? -6.442 -4.613 -12.648 1.00 96.69 113 ARG A O 1
ATOM 962 N N . TYR A 1 114 ? -4.522 -5.634 -12.019 1.00 97.25 114 TYR A N 1
ATOM 963 C CA . TYR A 1 114 ? -3.848 -5.605 -13.319 1.00 97.25 114 TYR A CA 1
ATOM 964 C C . TYR A 1 114 ? -3.772 -6.972 -14.008 1.00 97.25 114 TYR A C 1
ATOM 966 O O . TYR A 1 114 ? -3.143 -7.069 -15.051 1.00 97.25 114 TYR A O 1
ATOM 974 N N . GLU A 1 115 ? -4.410 -8.018 -13.476 1.00 96.00 115 GLU A N 1
ATOM 975 C CA . GLU A 1 115 ? -4.357 -9.385 -14.022 1.00 96.00 115 GLU A CA 1
ATOM 976 C C . GLU A 1 115 ? -4.643 -9.421 -15.531 1.00 96.00 115 GLU A C 1
ATOM 978 O O . GLU A 1 115 ? -3.845 -9.943 -16.307 1.00 96.00 115 GLU A O 1
ATOM 983 N N . ARG A 1 116 ? -5.739 -8.777 -15.955 1.00 95.19 116 ARG A N 1
ATOM 984 C CA . ARG A 1 116 ? -6.130 -8.694 -17.370 1.00 95.19 116 ARG A CA 1
ATOM 985 C C . ARG A 1 116 ? -5.129 -7.912 -18.214 1.00 95.19 116 ARG A C 1
ATOM 987 O O . ARG A 1 116 ? -4.748 -8.376 -19.282 1.00 95.19 116 ARG A O 1
ATOM 994 N N . ASP A 1 117 ? -4.686 -6.763 -17.718 1.00 96.75 117 ASP A N 1
ATOM 995 C CA . ASP A 1 117 ? -3.750 -5.897 -18.438 1.00 96.75 117 ASP A CA 1
ATOM 996 C C . ASP A 1 117 ? -2.398 -6.607 -18.632 1.00 96.75 117 ASP A C 1
ATOM 998 O O . ASP A 1 117 ? -1.828 -6.594 -19.720 1.00 96.75 117 ASP A O 1
ATOM 1002 N N . ILE A 1 118 ? -1.915 -7.304 -17.597 1.00 95.31 118 ILE A N 1
ATOM 1003 C CA . ILE A 1 118 ? -0.692 -8.116 -17.642 1.00 95.31 118 ILE A CA 1
ATOM 1004 C C . ILE A 1 118 ? -0.826 -9.235 -18.686 1.00 95.31 118 ILE A C 1
ATOM 1006 O O . ILE A 1 118 ? 0.108 -9.477 -19.455 1.00 95.31 118 ILE A O 1
ATOM 1010 N N . ASP A 1 119 ? -1.981 -9.899 -18.743 1.00 95.06 119 ASP A N 1
ATOM 1011 C CA . ASP A 1 119 ? -2.254 -10.956 -19.718 1.00 95.06 119 ASP A CA 1
ATOM 1012 C C . ASP A 1 119 ? -2.319 -10.453 -21.162 1.00 95.06 119 ASP A C 1
ATOM 1014 O O . ASP A 1 119 ? -1.898 -11.162 -22.084 1.00 95.06 119 ASP A O 1
ATOM 1018 N N . GLU A 1 120 ? -2.846 -9.249 -21.373 1.00 96.62 120 GLU A N 1
ATOM 1019 C CA . GLU A 1 120 ? -2.854 -8.588 -22.675 1.00 96.62 120 GLU A CA 1
ATOM 1020 C C . GLU A 1 120 ? -1.438 -8.195 -23.099 1.00 96.62 120 GLU A C 1
ATOM 1022 O O . GLU A 1 120 ? -1.018 -8.536 -24.205 1.00 96.62 120 GLU A O 1
ATOM 1027 N N . TRP A 1 121 ? -0.660 -7.568 -22.210 1.00 97.00 121 TRP A N 1
ATOM 1028 C CA . TRP A 1 121 ? 0.717 -7.160 -22.506 1.00 97.00 121 TRP A CA 1
ATOM 1029 C C . TRP A 1 121 ? 1.651 -8.338 -22.772 1.00 97.00 121 TRP A C 1
ATOM 1031 O O . TRP A 1 121 ? 2.593 -8.194 -23.542 1.00 97.00 121 TRP A O 1
ATOM 1041 N N . ARG A 1 122 ? 1.386 -9.515 -22.195 1.00 92.50 122 ARG A N 1
ATOM 1042 C CA . ARG A 1 122 ? 2.152 -10.741 -22.479 1.00 92.50 122 ARG A CA 1
ATOM 1043 C C . ARG A 1 122 ? 2.024 -11.210 -23.935 1.00 92.50 122 ARG A C 1
ATOM 1045 O O . ARG A 1 122 ? 2.878 -11.961 -24.398 1.00 92.50 122 ARG A O 1
ATOM 1052 N N . LYS A 1 123 ? 0.931 -10.857 -24.620 1.00 92.19 123 LYS A N 1
ATOM 1053 C CA . LYS A 1 123 ? 0.641 -11.296 -25.998 1.00 92.19 123 LYS A CA 1
ATOM 1054 C C . LYS A 1 123 ? 1.180 -10.338 -27.065 1.00 92.19 123 LYS A C 1
ATOM 1056 O O . LYS A 1 123 ? 1.096 -10.681 -28.244 1.00 92.19 123 LYS A O 1
ATOM 1061 N N . LEU A 1 124 ? 1.657 -9.162 -26.657 1.00 91.94 124 LEU A N 1
ATOM 1062 C CA . LEU A 1 124 ? 2.340 -8.192 -27.517 1.00 91.94 124 LEU A CA 1
ATOM 1063 C C . LEU A 1 124 ? 3.789 -8.624 -27.764 1.00 91.94 124 LEU A C 1
ATOM 1065 O O . LEU A 1 124 ? 4.256 -8.403 -28.902 1.00 91.94 124 LEU A O 1
#

pLDDT: mean 80.3, std 14.66, range [44.66, 97.25]

Foldseek 3Di:
DDPVVVVVVVVVVVVVLVVVLVVVVVVLVVVVVVVVVPPDPDDDQDPVNVVVVVVLVVVCVQQQDQDDDDDDDDDDDDPSVLVSLQSCCVPSHDPRGDSVSNVVSVVVVVCVVCVPVVVVVVVD

Secondary structure (DSSP, 8-state):
--HHHHHHHHHHHHHHHHHHHHHHHHHHHHHHHHHHHT--TTPPPPHHHHHHHHHHHHHHHHH-S----SS-------HHHHHHHHHHHHHH--TT--HHHHHHHHHHHHHHHHHHHHHHHTT-